Protein AF-A0A0N0JC96-F1 (afdb_monomer_lite)

Foldseek 3Di:
DDDDDDDDDDDDDDDDDDDDDDDPPPPPPPPPPPFPPDPVLLVVLVVCLLVLNQAQDDEPVLPVVCVVCLVVLLVCLVVLVLSSNSRSLSVSSYQELLSLQSSLSSNVSVVRLVSSLSSLVSSQVDPHYCDDPVDHSNSPDDPPVVSVVSNVVSVVD

Radius of gyration: 19.89 Å; chains: 1; bounding box: 38×62×50 Å

Structure (mmCIF, N/CA/C/O backbone):
data_AF-A0A0N0JC96-F1
#
_entry.id   AF-A0A0N0JC96-F1
#
loop_
_atom_site.group_PDB
_atom_site.id
_atom_site.type_symbol
_atom_site.label_atom_id
_atom_site.label_alt_id
_atom_site.label_comp_id
_atom_site.label_asym_id
_atom_site.label_entity_id
_atom_site.label_seq_id
_atom_site.pdbx_PDB_ins_code
_atom_site.Cartn_x
_atom_site.Cartn_y
_atom_site.Cartn_z
_atom_site.occupancy
_atom_site.B_iso_or_equiv
_atom_site.auth_seq_id
_atom_site.auth_comp_id
_atom_site.auth_asym_id
_atom_site.auth_atom_id
_atom_site.pdbx_PDB_model_num
ATOM 1 N N . MET A 1 1 ? -9.785 2.502 -32.475 1.00 35.16 1 MET A N 1
ATOM 2 C CA . MET A 1 1 ? -9.863 3.904 -32.938 1.00 35.16 1 MET A CA 1
ATOM 3 C C . MET A 1 1 ? -9.349 4.779 -31.812 1.00 35.16 1 MET A C 1
ATOM 5 O O . MET A 1 1 ? -9.921 4.758 -30.733 1.00 35.16 1 MET A O 1
ATOM 9 N N . SER A 1 2 ? -8.191 5.398 -32.034 1.00 38.97 2 SER A N 1
ATOM 10 C CA . SER A 1 2 ? -7.470 6.229 -31.067 1.00 38.97 2 SER A CA 1
ATOM 11 C C . SER A 1 2 ? -8.053 7.639 -31.114 1.00 38.97 2 SER A C 1
ATOM 13 O O . SER A 1 2 ? -7.993 8.267 -32.168 1.00 38.97 2 SER A O 1
ATOM 15 N N . ASN A 1 3 ? -8.642 8.118 -30.019 1.00 39.06 3 ASN A N 1
ATOM 16 C CA . ASN A 1 3 ? -9.032 9.521 -29.896 1.00 39.06 3 ASN A CA 1
ATOM 17 C C . ASN A 1 3 ? -7.966 10.237 -29.070 1.00 39.06 3 ASN A C 1
ATOM 19 O O . ASN A 1 3 ? -7.906 10.104 -27.851 1.00 39.06 3 ASN A O 1
ATOM 23 N N . GLY A 1 4 ? -7.095 10.962 -29.772 1.00 43.56 4 GLY A N 1
ATOM 24 C CA . GLY A 1 4 ? -6.143 11.883 -29.172 1.00 43.56 4 GLY A CA 1
ATOM 25 C C . GLY A 1 4 ? -6.865 13.132 -28.679 1.00 43.56 4 GLY A C 1
ATOM 26 O O . GLY A 1 4 ? -7.419 13.886 -29.476 1.00 43.56 4 GLY A O 1
ATOM 27 N N . SER A 1 5 ? -6.831 13.366 -27.371 1.00 43.84 5 SER A N 1
ATOM 28 C CA . SER A 1 5 ? -7.224 14.647 -26.789 1.00 43.84 5 SER A CA 1
ATOM 29 C C . SER A 1 5 ? -6.0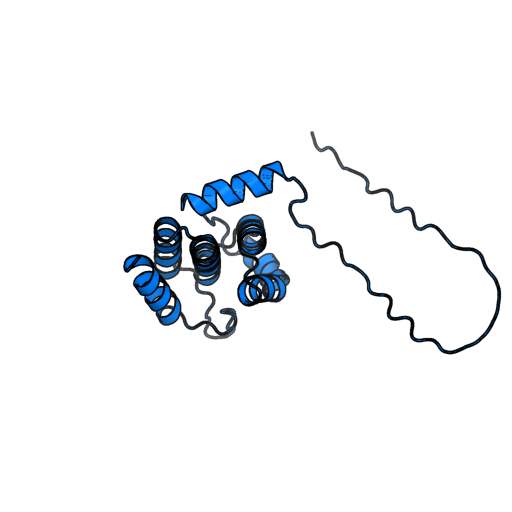33 15.601 -26.845 1.00 43.84 5 SER A C 1
ATOM 31 O O . SER A 1 5 ? -5.092 15.504 -26.061 1.00 43.84 5 SER A O 1
ATOM 33 N N . THR A 1 6 ? -6.061 16.527 -27.801 1.00 44.34 6 THR A N 1
ATOM 34 C CA . THR A 1 6 ? -5.186 17.703 -27.837 1.00 44.34 6 THR A CA 1
ATOM 35 C C . THR A 1 6 ? -5.495 18.614 -26.651 1.00 44.34 6 THR A C 1
ATOM 37 O O . THR A 1 6 ? -6.553 19.241 -26.603 1.00 44.34 6 THR A O 1
ATOM 40 N N . VAL A 1 7 ? -4.559 18.708 -25.708 1.00 44.50 7 VAL A N 1
ATOM 41 C CA . VAL A 1 7 ? -4.596 19.680 -24.610 1.00 44.50 7 VAL A CA 1
ATOM 42 C C . VAL A 1 7 ? -4.324 21.074 -25.179 1.00 44.50 7 VAL A C 1
ATOM 44 O O . VAL A 1 7 ? -3.275 21.335 -25.768 1.00 44.50 7 VAL A O 1
ATOM 47 N N . LYS A 1 8 ? -5.292 21.979 -25.024 1.00 39.34 8 LYS A N 1
ATOM 48 C CA . LYS A 1 8 ? -5.203 23.379 -25.450 1.00 39.34 8 LYS A CA 1
ATOM 49 C C . LYS A 1 8 ? -4.480 24.172 -24.354 1.00 39.34 8 LYS A C 1
ATOM 51 O O . LYS A 1 8 ? -5.084 24.533 -23.351 1.00 39.34 8 LYS A O 1
ATOM 56 N N . LEU A 1 9 ? -3.185 24.429 -24.532 1.00 40.81 9 LEU A N 1
ATOM 57 C CA . LEU A 1 9 ? -2.421 25.324 -23.656 1.00 40.81 9 LEU A CA 1
ATOM 58 C C . LEU A 1 9 ? -2.819 26.778 -23.937 1.00 40.81 9 LEU A C 1
ATOM 60 O O . LEU A 1 9 ? -2.375 27.375 -24.915 1.00 40.81 9 LEU A O 1
ATOM 64 N N . THR A 1 10 ? -3.656 27.362 -23.081 1.00 40.59 10 THR A N 1
ATOM 65 C CA . THR A 1 10 ? -3.906 28.808 -23.075 1.00 40.59 10 THR A CA 1
ATOM 66 C C . THR A 1 10 ? -3.135 29.455 -21.928 1.00 40.59 10 THR A C 1
ATOM 68 O O . THR A 1 10 ? -3.635 29.543 -20.810 1.00 40.59 10 THR A O 1
ATOM 71 N N . CYS A 1 11 ? -1.920 29.935 -22.202 1.00 41.66 11 CYS A N 1
ATOM 72 C CA . CYS A 1 11 ? -1.244 30.902 -21.336 1.00 41.66 11 CYS A CA 1
ATOM 73 C C . CYS A 1 11 ? -1.829 32.291 -21.621 1.00 41.66 11 CYS A C 1
ATOM 75 O O . CYS A 1 11 ? -1.754 32.778 -22.747 1.00 41.66 11 CYS A O 1
ATOM 77 N N . ARG A 1 12 ? -2.437 32.925 -20.616 1.00 45.31 12 ARG A N 1
ATOM 78 C CA . ARG A 1 12 ? -2.989 34.283 -20.712 1.00 45.31 12 ARG A CA 1
ATOM 79 C C . ARG A 1 12 ? -1.883 35.284 -20.333 1.00 45.31 12 ARG A C 1
ATOM 81 O O . ARG A 1 12 ? -1.484 35.282 -19.170 1.00 45.31 12 ARG A O 1
ATOM 88 N N . PRO A 1 13 ? -1.360 36.117 -21.253 1.00 41.66 13 PRO A N 1
ATOM 89 C CA . PRO A 1 13 ? -0.334 37.089 -20.904 1.00 41.66 13 PRO A CA 1
ATOM 90 C C . PRO A 1 13 ? -1.005 38.330 -20.297 1.00 41.66 13 PRO A C 1
ATOM 92 O O . PRO A 1 13 ? -1.796 39.008 -20.952 1.00 41.66 13 PRO A O 1
ATOM 95 N N . GLY A 1 14 ? -0.722 38.607 -19.024 1.00 39.19 14 GLY A N 1
ATOM 96 C CA . GLY A 1 14 ? -1.005 39.903 -18.407 1.00 39.19 14 GLY A CA 1
ATOM 97 C C . GLY A 1 14 ? -0.030 40.951 -18.945 1.00 39.19 14 GLY A C 1
ATOM 98 O O . GLY A 1 14 ? 1.165 40.686 -19.043 1.00 39.19 14 GLY A O 1
ATOM 99 N N . GLY A 1 15 ? -0.571 42.098 -19.358 1.00 38.81 15 GLY A N 1
ATOM 100 C CA . GLY A 1 15 ? 0.100 43.132 -20.143 1.00 38.81 15 GLY A CA 1
ATOM 101 C C . GLY A 1 15 ? 1.304 43.809 -19.483 1.00 38.81 15 GLY A C 1
ATOM 102 O O . GLY A 1 15 ? 1.435 43.905 -18.267 1.00 38.81 15 GLY A O 1
ATOM 103 N N . THR A 1 16 ? 2.167 44.299 -20.366 1.00 47.75 16 THR A N 1
ATOM 104 C CA . THR A 1 16 ? 3.412 45.043 -20.167 1.00 47.75 16 THR A CA 1
ATOM 105 C C . THR A 1 16 ? 3.252 46.361 -19.403 1.00 47.75 16 THR A C 1
ATOM 107 O O . THR A 1 16 ? 2.497 47.218 -19.854 1.00 47.75 16 THR A O 1
ATOM 110 N N . ALA A 1 17 ? 4.070 46.586 -18.367 1.00 41.78 17 ALA A N 1
ATOM 111 C CA . ALA A 1 17 ? 4.678 47.889 -18.062 1.00 41.78 17 ALA A CA 1
ATOM 112 C C . ALA A 1 17 ? 5.818 47.744 -17.029 1.00 41.78 17 ALA A C 1
ATOM 114 O O . ALA A 1 17 ? 5.589 47.405 -15.876 1.00 41.78 17 ALA A O 1
ATOM 115 N N . LEU A 1 18 ? 7.045 47.975 -17.507 1.00 48.66 18 LEU A N 1
ATOM 116 C CA . LEU A 1 18 ? 8.167 48.680 -16.870 1.00 48.66 18 LEU A CA 1
ATOM 117 C C . LEU A 1 18 ? 8.161 48.831 -15.325 1.00 48.66 18 LEU A C 1
ATOM 119 O O . LEU A 1 18 ? 7.366 49.601 -14.801 1.00 48.66 18 LEU A O 1
ATOM 123 N N . LEU A 1 19 ? 9.128 48.208 -14.628 1.00 39.44 19 LEU A N 1
ATOM 124 C CA . LEU A 1 19 ? 10.059 48.827 -13.654 1.00 39.44 19 LEU A CA 1
ATOM 125 C C . LEU A 1 19 ? 10.835 47.761 -12.852 1.00 39.44 19 LEU A C 1
ATOM 127 O O . LEU A 1 19 ? 10.322 46.717 -12.465 1.00 39.44 19 LEU A O 1
ATOM 131 N N . VAL A 1 20 ? 12.114 48.056 -12.639 1.00 50.91 20 VAL A N 1
ATOM 132 C CA . VAL A 1 20 ? 13.125 47.265 -11.930 1.00 50.91 20 VAL A CA 1
ATOM 133 C C . VAL A 1 20 ? 12.813 47.204 -10.432 1.00 50.91 20 VAL A C 1
ATOM 135 O O . VAL A 1 20 ? 12.820 48.247 -9.791 1.00 50.91 20 VAL A O 1
ATOM 138 N N . ALA A 1 21 ? 12.624 46.008 -9.865 1.00 41.75 21 ALA A N 1
ATOM 139 C CA . ALA A 1 21 ? 13.001 45.686 -8.483 1.00 41.75 21 ALA A CA 1
ATOM 140 C C . ALA A 1 21 ? 12.841 44.184 -8.197 1.00 41.75 21 ALA A C 1
ATOM 142 O O . ALA A 1 21 ? 11.754 43.620 -8.256 1.00 41.75 21 ALA A O 1
ATOM 143 N N . LEU A 1 22 ? 13.975 43.572 -7.874 1.00 52.12 22 LEU A N 1
ATOM 144 C CA . LEU A 1 22 ? 14.181 42.420 -7.003 1.00 52.12 22 LEU A CA 1
ATOM 145 C C . LEU A 1 22 ? 12.944 41.973 -6.183 1.00 52.12 22 LEU A C 1
ATOM 147 O O . LEU A 1 22 ? 12.726 42.421 -5.062 1.00 52.12 22 LEU A O 1
ATOM 151 N N . ALA A 1 23 ? 12.183 41.019 -6.710 1.00 47.38 23 ALA A N 1
ATOM 152 C CA . ALA A 1 23 ? 11.270 40.204 -5.923 1.00 47.38 23 ALA A CA 1
ATOM 153 C C . ALA A 1 23 ? 11.381 38.768 -6.433 1.00 47.38 23 ALA A C 1
ATOM 155 O O . ALA A 1 23 ? 10.935 38.447 -7.534 1.00 47.38 23 ALA A O 1
ATOM 156 N N . LEU A 1 24 ? 12.020 37.910 -5.634 1.00 52.28 24 LEU A N 1
ATOM 157 C CA . LEU A 1 24 ? 11.926 36.458 -5.744 1.00 52.28 24 LEU A CA 1
ATOM 158 C C . LEU A 1 24 ? 10.458 36.064 -5.533 1.00 52.28 24 LEU A C 1
ATOM 160 O O . LEU A 1 24 ? 10.046 35.688 -4.438 1.00 52.28 24 LEU A O 1
ATOM 164 N N . ALA A 1 25 ? 9.648 36.195 -6.580 1.00 50.09 25 ALA A N 1
ATOM 165 C CA . ALA A 1 25 ? 8.336 35.590 -6.628 1.00 50.09 25 ALA A CA 1
ATOM 166 C C . ALA A 1 25 ? 8.562 34.082 -6.750 1.00 50.09 25 ALA A C 1
ATOM 168 O O . ALA A 1 25 ? 8.922 33.571 -7.810 1.00 50.09 25 ALA A O 1
ATOM 169 N N . LEU A 1 26 ? 8.404 33.388 -5.624 1.00 51.97 26 LEU A N 1
ATOM 170 C CA . LEU A 1 26 ? 8.203 31.949 -5.553 1.00 51.97 26 LEU A CA 1
ATOM 171 C C . LEU A 1 26 ? 6.999 31.607 -6.437 1.00 51.97 26 LEU A C 1
ATOM 173 O O . LEU A 1 26 ? 5.856 31.596 -5.985 1.00 51.97 26 LEU A O 1
ATOM 177 N N . GLY A 1 27 ? 7.257 31.364 -7.720 1.00 52.03 27 GLY A N 1
ATOM 178 C CA . GLY A 1 27 ? 6.323 30.700 -8.607 1.00 52.03 27 GLY A CA 1
ATOM 179 C C . GLY A 1 27 ? 6.155 29.282 -8.093 1.00 52.03 27 GLY A C 1
ATOM 180 O O . GLY A 1 27 ? 6.912 28.388 -8.463 1.00 52.03 27 GLY A O 1
ATOM 181 N N . ALA A 1 28 ? 5.199 29.091 -7.188 1.00 51.25 28 ALA A N 1
ATOM 182 C CA . ALA A 1 28 ? 4.681 27.783 -6.852 1.00 51.25 28 ALA A CA 1
ATOM 183 C C . ALA A 1 28 ? 4.057 27.220 -8.132 1.00 51.25 28 ALA A C 1
ATOM 185 O O . ALA A 1 28 ? 2.891 27.463 -8.434 1.00 51.25 28 ALA A O 1
ATOM 186 N N . CYS A 1 29 ? 4.852 26.500 -8.923 1.00 48.12 29 CYS A N 1
ATOM 187 C CA . CYS A 1 29 ? 4.311 25.600 -9.921 1.00 48.12 29 CYS A CA 1
ATOM 188 C C . CYS A 1 29 ? 3.519 24.547 -9.146 1.00 48.12 29 CYS A C 1
ATOM 190 O O . CYS A 1 29 ? 4.088 23.573 -8.650 1.00 48.12 29 CYS A O 1
ATOM 192 N N . ALA A 1 30 ? 2.211 24.759 -9.006 1.00 51.78 30 ALA A N 1
ATOM 193 C CA . ALA A 1 30 ? 1.288 23.688 -8.696 1.00 51.78 30 ALA A CA 1
ATOM 194 C C . ALA A 1 30 ? 1.355 22.727 -9.887 1.00 51.78 30 ALA A C 1
ATOM 196 O O . ALA A 1 30 ? 0.685 22.901 -10.896 1.00 51.78 30 ALA A O 1
ATOM 197 N N . THR A 1 31 ? 2.276 21.766 -9.819 1.00 54.06 31 THR A N 1
ATOM 198 C CA . THR A 1 31 ? 2.201 20.576 -10.658 1.00 54.06 31 THR A CA 1
ATOM 199 C C . THR A 1 31 ? 0.920 19.878 -10.241 1.00 54.06 31 THR A C 1
ATOM 201 O O . THR A 1 31 ? 0.876 19.265 -9.172 1.00 54.06 31 THR A O 1
ATOM 204 N N . GLU A 1 32 ? -0.125 20.022 -11.052 1.00 48.62 32 GLU A N 1
ATOM 205 C CA . GLU A 1 32 ? -1.273 19.126 -11.018 1.00 48.62 32 GLU A CA 1
ATOM 206 C C . GLU A 1 32 ? -0.709 17.720 -11.229 1.00 48.62 32 GLU A C 1
ATOM 208 O O . GLU A 1 32 ? -0.191 17.372 -12.294 1.00 48.62 32 GLU A O 1
ATOM 213 N N . ARG A 1 33 ? -0.654 16.941 -10.145 1.00 51.78 33 ARG A N 1
ATOM 214 C CA . ARG A 1 33 ? -0.298 15.531 -10.240 1.00 51.78 33 ARG A CA 1
ATOM 215 C C . ARG A 1 33 ? -1.459 14.848 -10.934 1.00 51.78 33 ARG A C 1
ATOM 217 O O . ARG A 1 33 ? -2.588 15.000 -10.489 1.00 51.78 33 ARG A O 1
ATOM 224 N N . ALA A 1 34 ? -1.154 14.083 -11.976 1.00 47.19 34 ALA A N 1
ATOM 225 C CA . ALA A 1 34 ? -2.093 13.178 -12.619 1.00 47.19 34 ALA A CA 1
ATOM 226 C C . ALA A 1 34 ? -2.515 12.077 -11.629 1.00 47.19 34 ALA A C 1
ATOM 228 O O . ALA A 1 34 ? -1.958 10.979 -11.627 1.00 47.19 34 ALA A O 1
ATOM 229 N N . GLY A 1 35 ? -3.452 12.407 -10.743 1.00 55.78 35 GLY A N 1
ATOM 230 C CA . GLY A 1 35 ? -4.352 11.438 -10.145 1.00 55.78 35 GLY A CA 1
ATOM 231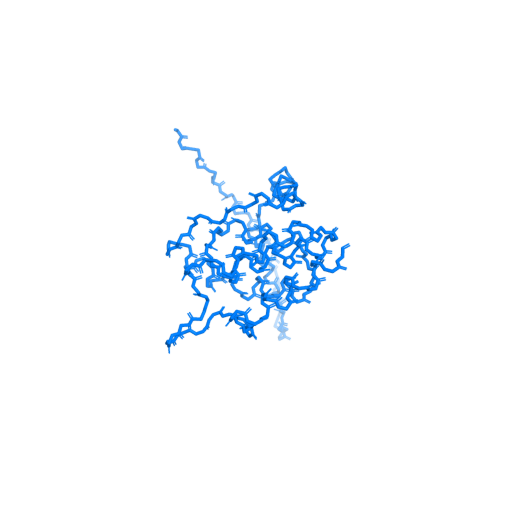 C C . GLY A 1 35 ? -5.413 11.046 -11.171 1.00 55.78 35 GLY A C 1
ATOM 232 O O . GLY A 1 35 ? -5.556 11.671 -12.222 1.00 55.78 35 GLY A O 1
ATOM 233 N N . THR A 1 36 ? -6.152 9.980 -10.893 1.00 59.41 36 THR A N 1
ATOM 234 C CA . THR A 1 36 ? -7.362 9.672 -11.653 1.00 59.41 36 THR A CA 1
ATOM 235 C C . THR A 1 36 ? -8.407 10.713 -11.249 1.00 59.41 36 THR A C 1
ATOM 237 O O . THR A 1 36 ? -9.052 10.557 -10.217 1.00 59.41 36 THR A O 1
ATOM 240 N N . ASP A 1 37 ? -8.544 11.812 -11.992 1.00 66.81 37 ASP A N 1
ATOM 241 C CA . ASP A 1 37 ? -9.526 12.865 -11.664 1.00 66.81 37 ASP A CA 1
ATOM 242 C C . ASP A 1 37 ? -10.980 12.397 -11.855 1.00 66.81 37 ASP A C 1
ATOM 244 O O . ASP A 1 37 ? -11.912 13.132 -11.536 1.00 66.81 37 ASP A O 1
ATOM 248 N N . ASP A 1 38 ? -11.182 11.174 -12.362 1.00 81.00 38 ASP A N 1
ATOM 249 C CA . ASP A 1 38 ? -12.487 10.532 -12.459 1.00 81.00 38 ASP A CA 1
ATOM 250 C C . ASP A 1 38 ? -12.976 10.075 -11.067 1.00 81.00 38 ASP A C 1
ATOM 252 O O . ASP A 1 38 ? -12.430 9.124 -10.487 1.00 81.00 38 ASP A O 1
ATOM 256 N N . PRO A 1 39 ? -14.040 10.695 -10.521 1.00 82.56 39 PRO A N 1
ATOM 257 C CA . PRO A 1 39 ? -14.587 10.321 -9.220 1.00 82.56 39 PRO A CA 1
ATOM 258 C C . PRO A 1 39 ? -15.134 8.887 -9.181 1.00 82.56 39 PRO A C 1
ATOM 260 O O . PRO A 1 39 ? -15.179 8.274 -8.112 1.00 82.56 39 PRO A O 1
ATOM 263 N N . ILE A 1 40 ? -15.559 8.339 -10.325 1.00 83.62 40 ILE A N 1
ATOM 264 C CA . ILE A 1 40 ? -16.105 6.981 -10.413 1.00 83.62 40 ILE A CA 1
ATOM 265 C C . ILE A 1 40 ? -14.996 5.951 -10.206 1.00 83.62 40 ILE A C 1
ATOM 267 O O . ILE A 1 40 ? -15.174 5.013 -9.425 1.00 83.62 40 ILE A O 1
ATOM 271 N N . GLU A 1 41 ? -13.843 6.147 -10.846 1.00 88.44 41 GLU A N 1
ATOM 272 C CA . GLU A 1 41 ? -12.684 5.261 -10.707 1.00 88.44 41 GLU A CA 1
ATOM 273 C C . GLU A 1 41 ? -12.171 5.253 -9.262 1.00 88.44 41 GLU A C 1
ATOM 275 O O . GLU A 1 41 ? -12.004 4.188 -8.661 1.00 88.44 41 GLU A O 1
ATOM 280 N N . GLN A 1 42 ? -12.022 6.431 -8.648 1.00 88.81 42 GLN A N 1
ATOM 281 C CA . GLN A 1 42 ? -11.595 6.537 -7.251 1.00 88.81 42 GLN A CA 1
ATOM 282 C C . GLN A 1 42 ? -12.560 5.826 -6.291 1.00 88.81 42 GLN A C 1
ATOM 284 O O . GLN A 1 42 ? -12.128 5.120 -5.370 1.00 88.81 42 GLN A O 1
ATOM 289 N N . HIS A 1 43 ? -13.871 5.980 -6.508 1.00 91.06 43 HIS A N 1
ATOM 290 C CA . HIS A 1 43 ? -14.884 5.314 -5.695 1.00 91.06 43 HIS A CA 1
ATOM 291 C C . HIS A 1 43 ? -14.808 3.788 -5.842 1.00 91.06 43 HIS A C 1
ATOM 293 O O . HIS A 1 43 ? -14.881 3.068 -4.845 1.00 91.06 43 HIS A O 1
ATOM 299 N N . GLN A 1 44 ? -14.618 3.282 -7.063 1.00 94.75 44 GLN A N 1
ATOM 300 C CA . GLN A 1 44 ? -14.455 1.850 -7.319 1.00 94.75 44 GLN A CA 1
ATOM 301 C C . GLN A 1 44 ? -13.196 1.293 -6.651 1.00 94.75 44 GLN A C 1
ATOM 303 O O . GLN A 1 44 ? -13.290 0.302 -5.930 1.00 94.75 44 GLN A O 1
ATOM 308 N N . ILE A 1 45 ? -12.045 1.954 -6.802 1.00 95.56 45 ILE A N 1
ATOM 309 C CA . ILE A 1 45 ? -10.796 1.544 -6.142 1.00 95.56 45 ILE A CA 1
ATOM 310 C C . ILE A 1 45 ? -10.986 1.483 -4.626 1.00 95.56 45 ILE A C 1
ATOM 312 O O . ILE A 1 45 ? -10.593 0.510 -3.983 1.00 95.56 45 ILE A O 1
ATOM 316 N N . THR A 1 46 ? -11.629 2.497 -4.052 1.00 94.44 46 THR A N 1
ATOM 317 C CA . THR A 1 46 ? -11.873 2.561 -2.608 1.00 94.44 46 THR A CA 1
ATOM 318 C C . THR A 1 46 ? -12.827 1.457 -2.143 1.00 94.44 46 THR A C 1
ATOM 320 O O . THR A 1 46 ? -12.605 0.848 -1.097 1.00 94.44 46 THR A O 1
ATOM 323 N N . ALA A 1 47 ? -13.865 1.146 -2.923 1.00 96.81 47 ALA A N 1
ATOM 324 C CA . ALA A 1 47 ? -14.759 0.031 -2.631 1.00 96.81 47 ALA A CA 1
ATOM 325 C C . ALA A 1 47 ? -14.019 -1.317 -2.690 1.00 96.81 47 ALA A C 1
ATOM 327 O O . ALA A 1 47 ? -14.187 -2.156 -1.806 1.00 96.81 47 ALA A O 1
ATOM 328 N N . GLU A 1 48 ? -13.166 -1.537 -3.689 1.00 98.00 48 GLU A N 1
ATOM 329 C CA . GLU A 1 48 ? -12.358 -2.756 -3.804 1.00 98.00 48 GLU A CA 1
ATOM 330 C C . GLU A 1 48 ? -11.299 -2.867 -2.694 1.00 98.00 48 GLU A C 1
ATOM 332 O O . GLU A 1 48 ? -11.044 -3.970 -2.194 1.00 98.00 48 GLU A O 1
ATOM 337 N N . LEU A 1 49 ? -10.722 -1.741 -2.256 1.00 98.25 49 LEU A N 1
ATOM 338 C CA . LEU A 1 49 ? -9.834 -1.667 -1.093 1.00 98.25 49 LEU A CA 1
ATOM 339 C C . LEU A 1 49 ? -10.562 -2.112 0.175 1.00 98.25 49 LEU A C 1
ATOM 341 O O . LEU A 1 49 ? -10.076 -2.998 0.876 1.00 98.25 49 LEU A O 1
ATOM 345 N N . ASP A 1 50 ? -11.733 -1.530 0.446 1.00 97.88 50 ASP A N 1
ATOM 346 C CA . ASP A 1 50 ? -12.521 -1.808 1.650 1.00 97.88 50 ASP A CA 1
ATOM 347 C C . ASP A 1 50 ? -12.927 -3.290 1.748 1.00 97.88 50 ASP A C 1
ATOM 349 O O . ASP A 1 50 ? -13.146 -3.804 2.846 1.00 97.88 50 ASP A O 1
ATOM 353 N N . ASN A 1 51 ? -12.976 -3.985 0.609 1.00 97.94 51 ASN A N 1
ATOM 354 C CA . ASN A 1 51 ? -13.282 -5.406 0.505 1.00 97.94 51 ASN A CA 1
ATOM 355 C C . ASN A 1 51 ? -12.047 -6.323 0.379 1.00 97.94 51 ASN A C 1
ATOM 357 O O . ASN A 1 51 ? -12.201 -7.539 0.266 1.00 97.94 51 ASN A O 1
ATOM 361 N N . GLY A 1 52 ? -10.823 -5.785 0.361 1.00 97.88 52 GLY A N 1
ATOM 362 C CA . GLY A 1 52 ? -9.599 -6.590 0.253 1.00 97.88 52 GLY A CA 1
ATOM 363 C C . GLY A 1 52 ? -9.378 -7.236 -1.124 1.00 97.88 52 GLY A C 1
ATOM 364 O O . GLY A 1 52 ? -8.685 -8.255 -1.238 1.00 97.88 52 GLY A O 1
ATOM 365 N N . ARG A 1 53 ? -9.986 -6.694 -2.186 1.00 98.25 53 ARG A N 1
ATOM 366 C CA . ARG A 1 53 ? -10.031 -7.324 -3.519 1.00 98.25 53 ARG A CA 1
ATOM 367 C C . ARG A 1 53 ? -9.019 -6.782 -4.527 1.00 98.25 53 ARG A C 1
ATOM 369 O O . ARG A 1 53 ? -8.762 -7.451 -5.522 1.00 98.25 53 ARG A O 1
ATOM 376 N N . LEU A 1 54 ? -8.377 -5.650 -4.246 1.00 97.94 54 LEU A N 1
ATOM 377 C CA . LEU A 1 54 ? -7.341 -5.082 -5.118 1.00 97.94 54 LEU A CA 1
ATOM 378 C C . LEU A 1 54 ? -6.168 -6.050 -5.331 1.00 97.94 54 LEU A C 1
ATOM 380 O O . LEU A 1 54 ? -5.686 -6.679 -4.388 1.00 97.94 54 LEU A O 1
ATOM 384 N N . ARG A 1 55 ? -5.683 -6.171 -6.566 1.00 97.00 55 ARG A N 1
ATOM 385 C CA . ARG A 1 55 ? -4.506 -6.980 -6.908 1.00 97.00 55 ARG A CA 1
ATOM 386 C C . ARG A 1 55 ? -3.556 -6.138 -7.744 1.00 97.00 55 ARG A C 1
ATOM 388 O O . ARG A 1 55 ? -3.969 -5.539 -8.731 1.00 97.00 55 ARG A O 1
ATOM 395 N N . LEU A 1 56 ? -2.298 -6.096 -7.327 1.00 96.50 56 LEU A N 1
ATOM 396 C CA . LEU A 1 56 ? -1.219 -5.448 -8.059 1.00 96.50 56 LEU A CA 1
ATOM 397 C C . LEU A 1 56 ? -0.623 -6.501 -8.990 1.00 96.50 56 LEU A C 1
ATOM 399 O O . LEU A 1 56 ? -0.207 -7.562 -8.527 1.00 96.50 56 LEU A O 1
ATOM 403 N N . THR A 1 57 ? -0.649 -6.247 -10.295 1.00 92.56 57 THR A N 1
ATOM 404 C CA . THR A 1 57 ? -0.263 -7.234 -11.321 1.00 92.56 57 THR A CA 1
ATOM 405 C C . THR A 1 57 ? 0.939 -6.797 -12.148 1.00 92.56 57 THR A C 1
ATOM 407 O O . THR A 1 57 ? 1.406 -7.555 -12.995 1.00 92.56 57 THR A O 1
ATOM 410 N N . CYS A 1 58 ? 1.429 -5.572 -11.957 1.00 91.00 58 CYS A N 1
ATOM 411 C CA . CYS A 1 58 ? 2.536 -5.057 -12.737 1.00 91.00 58 CYS A CA 1
ATOM 412 C C . CYS A 1 58 ? 3.872 -5.342 -12.052 1.00 91.00 58 CYS A C 1
ATOM 414 O O . CYS A 1 58 ? 4.161 -4.847 -10.965 1.00 91.00 58 CYS A O 1
ATOM 416 N N . GLU A 1 59 ? 4.721 -6.104 -12.725 1.00 86.38 59 GLU A N 1
ATOM 417 C CA . GLU A 1 59 ? 6.061 -6.432 -12.247 1.00 86.38 59 GLU A CA 1
ATOM 418 C C . GLU A 1 59 ? 7.062 -5.333 -12.662 1.00 86.38 59 GLU A C 1
ATOM 420 O O . GLU A 1 59 ? 6.850 -4.140 -12.429 1.00 86.38 59 GLU A O 1
ATOM 425 N N . LEU A 1 60 ? 8.156 -5.714 -13.325 1.00 85.12 60 LEU A N 1
ATOM 426 C CA . LEU A 1 60 ? 9.286 -4.844 -13.659 1.00 85.12 60 LEU A CA 1
ATOM 427 C C . LEU A 1 60 ? 8.911 -3.593 -14.466 1.00 85.12 60 LEU A C 1
ATOM 429 O O . LEU A 1 60 ? 9.553 -2.555 -14.297 1.00 85.12 60 LEU A O 1
ATOM 433 N N . VAL A 1 61 ? 7.875 -3.662 -15.307 1.00 89.56 61 VAL A N 1
ATOM 434 C CA . VAL A 1 61 ? 7.455 -2.543 -16.171 1.00 89.56 61 VAL A CA 1
ATOM 435 C C . VAL A 1 61 ? 7.044 -1.317 -15.348 1.00 89.56 61 VAL A C 1
ATOM 437 O O . VAL A 1 61 ? 7.308 -0.189 -15.757 1.00 89.56 61 VAL A O 1
ATOM 440 N N . CYS A 1 62 ? 6.481 -1.513 -14.152 1.00 91.62 62 CYS A N 1
ATOM 441 C CA . CYS A 1 62 ? 6.027 -0.409 -13.305 1.00 91.62 62 CYS A CA 1
ATOM 442 C C . CYS A 1 62 ? 7.083 0.090 -12.313 1.00 91.62 62 CYS A C 1
ATOM 444 O O . CYS A 1 62 ? 6.846 1.083 -11.625 1.00 91.62 62 CYS A O 1
ATOM 446 N N . SER A 1 63 ? 8.273 -0.522 -12.279 1.00 89.81 63 SER A N 1
ATOM 447 C CA . SER A 1 63 ? 9.354 -0.132 -11.361 1.00 89.81 63 SER A CA 1
ATOM 448 C C . SER A 1 63 ? 9.807 1.325 -11.550 1.00 89.81 63 SER A C 1
ATOM 450 O O . SER A 1 63 ? 10.103 2.020 -10.576 1.00 89.81 63 SER A O 1
ATOM 452 N N . GLY A 1 64 ? 9.812 1.823 -12.793 1.00 91.25 64 GLY A N 1
ATOM 453 C CA . GLY A 1 64 ? 10.139 3.216 -13.112 1.00 91.25 64 GLY A CA 1
ATOM 454 C C . GLY A 1 64 ? 9.106 4.202 -12.562 1.00 91.25 64 GLY A C 1
ATOM 455 O O . GLY A 1 64 ? 9.466 5.139 -11.848 1.00 91.25 64 GLY A O 1
ATOM 456 N N . SER A 1 65 ? 7.822 3.952 -12.831 1.00 92.94 65 SER A N 1
ATOM 457 C CA . SER A 1 65 ? 6.713 4.766 -12.316 1.00 92.94 65 SER A CA 1
ATOM 458 C C . SER A 1 65 ? 6.648 4.736 -10.791 1.00 92.94 65 SER A C 1
ATOM 460 O O . SER A 1 65 ? 6.506 5.782 -10.162 1.00 92.94 65 SER A O 1
ATOM 462 N N . TRP A 1 66 ? 6.850 3.563 -10.184 1.00 93.88 66 TRP A N 1
ATOM 463 C CA . TRP A 1 66 ? 6.937 3.412 -8.732 1.00 93.88 66 TRP A CA 1
ATOM 464 C C . TRP A 1 66 ? 8.066 4.256 -8.142 1.00 93.88 66 TRP A C 1
ATOM 466 O O . TRP A 1 66 ? 7.862 5.024 -7.202 1.00 93.88 66 TRP A O 1
ATOM 476 N N . ARG A 1 67 ? 9.266 4.178 -8.729 1.00 91.44 67 ARG A N 1
ATOM 477 C CA . ARG A 1 67 ? 10.419 4.965 -8.280 1.00 91.44 67 ARG A CA 1
ATOM 478 C C . ARG A 1 67 ? 10.165 6.468 -8.381 1.00 91.44 67 ARG A C 1
ATOM 480 O O . ARG A 1 67 ? 10.555 7.193 -7.469 1.00 91.44 67 ARG A O 1
ATOM 487 N N . ALA A 1 68 ? 9.512 6.926 -9.447 1.00 92.44 68 ALA A N 1
ATOM 488 C CA . ALA A 1 68 ? 9.144 8.330 -9.611 1.00 92.44 68 ALA A CA 1
ATOM 489 C C . ALA A 1 68 ? 8.105 8.786 -8.567 1.00 92.44 68 ALA A C 1
ATOM 491 O O . ALA A 1 68 ? 8.204 9.895 -8.040 1.00 92.44 68 ALA A O 1
ATOM 492 N N . ALA A 1 69 ? 7.149 7.919 -8.225 1.00 94.19 69 ALA A N 1
ATOM 493 C CA . ALA A 1 69 ? 6.074 8.217 -7.282 1.00 94.19 69 ALA A CA 1
ATOM 494 C C . ALA A 1 69 ? 6.440 7.992 -5.804 1.00 94.19 69 ALA A C 1
ATOM 496 O O . ALA A 1 69 ? 5.727 8.481 -4.933 1.00 94.19 69 ALA A O 1
ATOM 497 N N . ARG A 1 70 ? 7.552 7.312 -5.483 1.00 92.81 70 ARG A N 1
ATOM 498 C CA . ARG A 1 70 ? 7.910 6.910 -4.103 1.00 92.81 70 ARG A CA 1
ATOM 499 C C . ARG A 1 70 ? 7.767 8.009 -3.055 1.00 92.81 70 ARG A C 1
ATOM 501 O O . ARG A 1 70 ? 7.139 7.806 -2.025 1.00 92.81 70 ARG A O 1
ATOM 508 N N . LYS A 1 71 ? 8.314 9.200 -3.320 1.00 93.69 71 LYS A N 1
ATOM 509 C CA . LYS A 1 71 ? 8.227 10.323 -2.366 1.00 93.69 71 LYS A CA 1
ATOM 510 C C . LYS A 1 71 ? 6.780 10.747 -2.101 1.00 93.69 71 LYS A C 1
ATOM 512 O O . LYS A 1 71 ? 6.465 11.159 -0.992 1.00 93.69 71 LYS A O 1
ATOM 517 N N . VAL A 1 72 ? 5.924 10.656 -3.118 1.00 95.50 72 VAL A N 1
ATOM 518 C CA . VAL A 1 72 ? 4.494 10.963 -3.016 1.00 95.50 72 VAL A CA 1
ATOM 519 C C . VAL A 1 72 ? 3.800 9.894 -2.190 1.00 95.50 72 VAL A C 1
ATOM 521 O O . VAL A 1 72 ? 3.157 10.232 -1.206 1.00 95.50 72 VAL A O 1
ATOM 524 N N . LEU A 1 73 ? 3.995 8.620 -2.535 1.00 96.69 73 LEU A N 1
ATOM 525 C CA . LEU A 1 73 ? 3.411 7.485 -1.818 1.00 96.69 73 LEU A CA 1
ATOM 526 C C . LEU A 1 73 ? 3.779 7.502 -0.331 1.00 96.69 73 LEU A C 1
ATOM 528 O O . LEU A 1 73 ? 2.898 7.422 0.523 1.00 96.69 73 LEU A O 1
ATOM 532 N N . ARG A 1 74 ? 5.062 7.706 -0.015 1.00 96.50 74 ARG A N 1
ATOM 533 C CA . ARG A 1 74 ? 5.519 7.852 1.368 1.00 96.50 74 ARG A CA 1
ATOM 534 C C . ARG A 1 74 ? 4.845 9.030 2.066 1.00 96.50 74 ARG A C 1
ATOM 536 O O . ARG A 1 74 ? 4.354 8.868 3.176 1.00 96.50 74 ARG A O 1
ATOM 543 N N . GLY A 1 75 ? 4.766 10.185 1.406 1.00 97.06 75 GLY A N 1
ATOM 544 C CA . GLY A 1 75 ? 4.092 11.360 1.955 1.00 97.06 75 GLY A CA 1
ATOM 545 C C . GLY A 1 75 ? 2.606 11.116 2.238 1.00 97.06 75 GLY A C 1
ATOM 546 O O . GLY A 1 75 ? 2.124 11.531 3.288 1.00 97.06 75 GLY A O 1
ATOM 547 N N . LEU A 1 76 ? 1.887 10.429 1.345 1.00 97.88 76 LEU A N 1
ATOM 548 C CA . LEU A 1 76 ? 0.480 10.059 1.550 1.00 97.88 76 LEU A CA 1
ATOM 549 C C . LEU A 1 76 ? 0.328 9.105 2.743 1.00 97.88 76 LEU A C 1
ATOM 551 O O . LEU A 1 76 ? -0.565 9.284 3.569 1.00 97.88 76 LEU A O 1
ATOM 555 N N . HIS A 1 77 ? 1.232 8.130 2.867 1.00 98.00 77 HIS A N 1
ATOM 556 C CA . HIS A 1 77 ? 1.265 7.194 3.988 1.00 98.00 77 HIS A CA 1
ATOM 557 C C . HIS A 1 77 ? 1.545 7.886 5.331 1.00 98.00 77 HIS A C 1
ATOM 559 O O . HIS A 1 77 ? 0.832 7.640 6.302 1.00 98.00 77 HIS A O 1
ATOM 565 N N . GLU A 1 78 ? 2.543 8.768 5.392 1.00 97.06 78 GLU A N 1
ATOM 566 C CA . GLU A 1 78 ? 2.913 9.508 6.607 1.00 97.06 78 GLU A CA 1
ATOM 567 C C . GLU A 1 78 ? 1.806 10.472 7.064 1.00 97.06 78 GLU A C 1
ATOM 569 O O . GLU A 1 78 ? 1.589 10.634 8.263 1.00 97.06 78 GLU A O 1
ATOM 574 N N . GLN A 1 79 ? 1.077 11.078 6.122 1.00 97.88 79 GLN A N 1
ATOM 575 C CA . GLN A 1 79 ? -0.023 12.010 6.405 1.00 97.88 79 GLN A CA 1
ATOM 576 C C . GLN A 1 79 ? -1.365 11.322 6.680 1.00 97.88 79 GLN A C 1
ATOM 578 O O . GLN A 1 79 ? -2.326 11.979 7.073 1.00 97.88 79 GLN A O 1
ATOM 583 N N . GLY A 1 80 ? -1.460 10.012 6.463 1.00 97.50 80 GLY A N 1
ATOM 584 C CA . GLY A 1 80 ? -2.705 9.275 6.635 1.00 97.50 80 GLY A CA 1
ATOM 585 C C . GLY A 1 80 ? -3.773 9.537 5.578 1.00 97.50 80 GLY A C 1
ATOM 586 O O . GLY A 1 80 ? -4.962 9.358 5.838 1.00 97.50 80 GLY A O 1
ATOM 587 N N . LEU A 1 81 ? -3.359 9.931 4.374 1.00 97.75 81 LEU A N 1
ATOM 588 C CA . LEU A 1 81 ? -4.236 10.144 3.223 1.00 97.75 81 LEU A CA 1
ATOM 589 C C . LEU A 1 81 ? -4.530 8.800 2.547 1.00 97.75 81 LEU A C 1
ATOM 591 O O . LEU A 1 81 ? -3.964 8.447 1.514 1.00 97.75 81 LEU A O 1
ATOM 595 N N . TRP A 1 82 ? -5.342 7.983 3.221 1.00 97.62 82 TRP A N 1
ATOM 596 C CA . TRP A 1 82 ? -5.501 6.560 2.913 1.00 97.62 82 TRP A CA 1
ATOM 597 C C . TRP A 1 82 ? -6.158 6.281 1.562 1.00 97.62 82 TRP A C 1
ATOM 599 O O . TRP A 1 82 ? -5.770 5.328 0.887 1.00 97.62 82 TRP A O 1
ATOM 609 N N . SER A 1 83 ? -7.143 7.085 1.164 1.00 95.75 83 SER A N 1
ATOM 610 C CA . SER A 1 83 ? -7.849 6.891 -0.108 1.00 95.75 83 SER A CA 1
ATOM 611 C C . SER A 1 83 ? -6.930 7.237 -1.279 1.00 95.75 83 SER A C 1
ATOM 613 O O . SER A 1 83 ? -6.776 6.452 -2.209 1.00 95.75 83 SER A O 1
ATOM 615 N N . GLU A 1 84 ? -6.247 8.373 -1.183 1.00 95.88 84 GLU A N 1
ATOM 616 C CA . GLU A 1 84 ? -5.285 8.873 -2.158 1.00 95.88 84 GLU A CA 1
ATOM 617 C C . GLU A 1 84 ? -4.085 7.930 -2.278 1.00 95.88 84 GLU A C 1
ATOM 619 O O . GLU A 1 84 ? -3.638 7.633 -3.386 1.00 95.88 84 GLU A O 1
ATOM 624 N N . LEU A 1 85 ? -3.598 7.404 -1.146 1.00 97.88 85 LEU A N 1
ATOM 625 C CA . LEU A 1 85 ? -2.547 6.390 -1.127 1.00 97.88 85 LEU A CA 1
ATOM 626 C C . LEU A 1 85 ? -2.970 5.152 -1.919 1.00 97.88 85 LEU A C 1
ATOM 628 O O . LEU A 1 85 ? -2.213 4.681 -2.764 1.00 97.88 85 LEU A O 1
ATOM 632 N N . ALA A 1 86 ? -4.169 4.626 -1.665 1.00 97.81 86 ALA A N 1
ATOM 633 C CA . ALA A 1 86 ? -4.649 3.432 -2.349 1.00 97.81 86 ALA A CA 1
ATOM 634 C C . ALA A 1 86 ? -4.832 3.661 -3.853 1.00 97.81 86 ALA A C 1
ATOM 636 O O . ALA A 1 86 ? -4.398 2.825 -4.645 1.00 97.81 86 ALA A O 1
ATOM 637 N N . VAL A 1 87 ? -5.414 4.799 -4.245 1.00 96.25 87 VAL A N 1
ATOM 638 C CA . VAL A 1 87 ? -5.581 5.177 -5.656 1.00 96.25 87 VAL A CA 1
ATOM 639 C C . VAL A 1 87 ? -4.231 5.220 -6.362 1.00 96.25 87 VAL A C 1
ATOM 641 O O . VAL A 1 87 ? -4.066 4.578 -7.396 1.00 96.25 87 VAL A O 1
ATOM 644 N N . GLU A 1 88 ? -3.236 5.895 -5.785 1.00 96.19 88 GLU A N 1
ATOM 645 C CA . G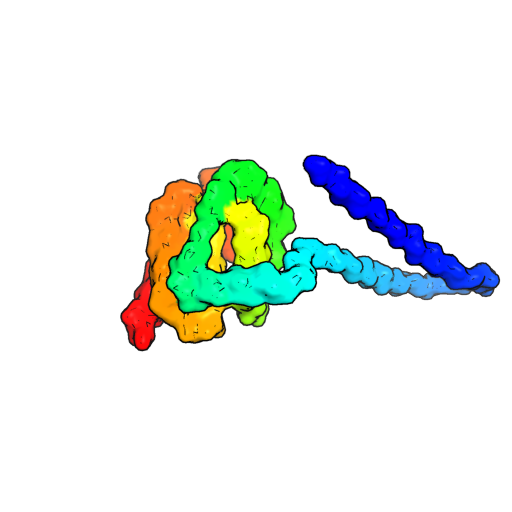LU A 1 88 ? -1.928 6.027 -6.428 1.00 96.19 88 GLU A CA 1
ATOM 646 C C . GLU A 1 88 ? -1.176 4.687 -6.508 1.00 96.19 88 GLU A C 1
ATOM 648 O O . GLU A 1 88 ? -0.573 4.374 -7.538 1.00 96.19 88 GLU A O 1
ATOM 653 N N . VAL A 1 89 ? -1.256 3.847 -5.469 1.00 97.19 89 VAL A N 1
ATOM 654 C CA . VAL A 1 89 ? -0.668 2.496 -5.489 1.00 97.19 89 VAL A CA 1
ATOM 655 C C . VAL A 1 89 ? -1.306 1.629 -6.575 1.00 97.19 89 VAL A C 1
ATOM 657 O O . VAL A 1 89 ? -0.585 0.969 -7.324 1.00 97.19 89 VAL A O 1
ATOM 660 N N . VAL A 1 90 ? -2.637 1.638 -6.692 1.00 96.94 90 VAL A N 1
ATOM 661 C CA . VAL A 1 90 ? -3.369 0.841 -7.691 1.00 96.94 90 VAL A CA 1
ATOM 662 C C . VAL A 1 90 ? -3.103 1.338 -9.105 1.00 96.94 90 VAL A C 1
ATOM 664 O O . VAL A 1 90 ? -2.854 0.521 -9.988 1.00 96.94 90 VAL A O 1
ATOM 667 N N . ARG A 1 91 ? -3.082 2.659 -9.312 1.00 93.88 91 ARG A N 1
ATOM 668 C CA . ARG A 1 91 ? -2.795 3.279 -10.611 1.00 93.88 91 ARG A CA 1
ATOM 669 C C . ARG A 1 91 ? -1.425 2.867 -11.148 1.00 93.88 91 ARG A C 1
ATOM 671 O O . ARG A 1 91 ? -1.269 2.642 -12.345 1.00 93.88 91 ARG A O 1
ATOM 678 N N . ILE A 1 92 ? -0.424 2.775 -10.270 1.00 95.69 92 ILE A N 1
ATOM 679 C CA . ILE A 1 92 ? 0.907 2.283 -10.645 1.00 95.69 92 ILE A CA 1
ATOM 680 C C . ILE A 1 92 ? 0.892 0.757 -10.785 1.00 95.69 92 ILE A C 1
ATOM 682 O O . ILE A 1 92 ? 1.561 0.216 -11.659 1.00 95.69 92 ILE A O 1
ATOM 686 N N . GLY A 1 93 ? 0.159 0.057 -9.918 1.00 96.00 93 GLY A N 1
ATOM 687 C CA . GLY A 1 93 ? -0.054 -1.385 -10.010 1.00 96.00 93 GLY A CA 1
ATOM 688 C C . GLY A 1 93 ? 1.183 -2.232 -9.703 1.00 96.00 93 GLY A C 1
ATOM 689 O O . GLY A 1 93 ? 1.177 -3.422 -10.019 1.00 96.00 93 GLY A O 1
ATOM 690 N N . HIS A 1 94 ? 2.247 -1.645 -9.136 1.00 95.88 94 HIS A N 1
ATOM 691 C CA . HIS A 1 94 ? 3.519 -2.340 -8.944 1.00 95.88 94 HIS A CA 1
ATOM 692 C C . HIS A 1 94 ? 3.418 -3.393 -7.835 1.00 95.88 94 HIS A C 1
ATOM 694 O O . HIS A 1 94 ? 3.228 -3.063 -6.666 1.00 95.88 94 HIS A O 1
ATOM 700 N N . ASN A 1 95 ? 3.543 -4.660 -8.216 1.00 96.00 95 ASN A N 1
ATOM 701 C CA . ASN A 1 95 ? 3.387 -5.816 -7.349 1.00 96.00 95 ASN A CA 1
ATOM 702 C C . ASN A 1 95 ? 4.616 -6.022 -6.455 1.00 96.00 95 ASN A C 1
ATOM 704 O O . ASN A 1 95 ? 5.440 -6.878 -6.736 1.00 96.00 95 ASN A O 1
ATOM 708 N N . THR A 1 96 ? 4.757 -5.243 -5.386 1.00 95.88 96 THR A N 1
ATOM 709 C CA . THR A 1 96 ? 5.838 -5.404 -4.399 1.00 95.88 96 THR A CA 1
ATOM 710 C C . THR A 1 96 ? 5.292 -5.561 -2.989 1.00 95.88 96 THR A C 1
ATOM 712 O O . THR A 1 96 ? 4.123 -5.268 -2.714 1.00 95.88 96 THR A O 1
ATOM 715 N N . ASP A 1 97 ? 6.144 -6.016 -2.075 1.00 96.94 97 ASP A N 1
ATOM 716 C CA . ASP A 1 97 ? 5.831 -6.079 -0.646 1.00 96.94 97 ASP A CA 1
ATOM 717 C C . ASP A 1 97 ? 5.434 -4.706 -0.088 1.00 96.94 97 ASP A C 1
ATOM 719 O O . ASP A 1 97 ? 4.410 -4.595 0.587 1.00 96.94 97 ASP A O 1
ATOM 723 N N . LEU A 1 98 ? 6.153 -3.644 -0.458 1.00 97.31 98 LEU A N 1
ATOM 724 C CA . LEU A 1 98 ? 5.813 -2.269 -0.105 1.00 97.31 98 LEU A CA 1
ATOM 725 C C . LEU A 1 98 ? 4.475 -1.825 -0.714 1.00 97.31 98 LEU A C 1
ATOM 727 O O . LEU A 1 98 ? 3.675 -1.185 -0.031 1.00 97.31 98 LEU A O 1
ATOM 731 N N . GLY A 1 99 ? 4.202 -2.188 -1.972 1.00 97.56 99 GLY A N 1
ATOM 732 C CA . GLY A 1 99 ? 2.928 -1.904 -2.638 1.00 97.56 99 GLY A CA 1
ATOM 733 C C . GLY A 1 99 ? 1.740 -2.478 -1.879 1.00 97.56 99 GLY A C 1
ATOM 734 O O . GLY A 1 99 ? 0.816 -1.752 -1.502 1.00 97.56 99 GLY A O 1
ATOM 735 N N . TYR A 1 100 ? 1.790 -3.772 -1.571 1.00 98.50 100 TYR A N 1
ATOM 736 C CA . TYR A 1 100 ? 0.745 -4.404 -0.773 1.00 98.50 100 TYR A CA 1
ATOM 737 C C . TYR A 1 100 ? 0.711 -3.909 0.672 1.00 98.50 100 TYR A C 1
ATOM 739 O O . TYR A 1 100 ? -0.372 -3.782 1.243 1.00 98.50 100 TYR A O 1
ATOM 747 N N . PHE A 1 101 ? 1.854 -3.566 1.265 1.00 98.56 101 PHE A N 1
ATOM 748 C CA . PHE A 1 101 ? 1.886 -2.970 2.595 1.00 98.56 101 PHE A CA 1
ATOM 749 C C . PHE A 1 101 ? 1.142 -1.633 2.633 1.00 98.56 101 PHE A C 1
ATOM 751 O O . PHE A 1 101 ? 0.348 -1.410 3.546 1.00 98.56 101 PHE A O 1
ATOM 758 N N . TYR A 1 102 ? 1.319 -0.770 1.630 1.00 98.62 102 TYR A N 1
ATOM 759 C CA . TYR A 1 102 ? 0.573 0.486 1.529 1.00 98.62 102 TYR A CA 1
ATOM 760 C C . TYR A 1 102 ? -0.931 0.275 1.339 1.00 98.62 102 TYR A C 1
ATOM 762 O O . TYR A 1 102 ? -1.708 0.983 1.981 1.00 98.62 102 TYR A O 1
ATOM 770 N N . LEU A 1 103 ? -1.362 -0.733 0.572 1.00 98.69 103 LEU A N 1
ATOM 771 C CA . LEU A 1 103 ? -2.783 -1.109 0.525 1.00 98.69 103 LEU A CA 1
ATOM 772 C C . LEU A 1 103 ? -3.296 -1.579 1.893 1.00 98.69 103 LEU A C 1
ATOM 774 O O . LEU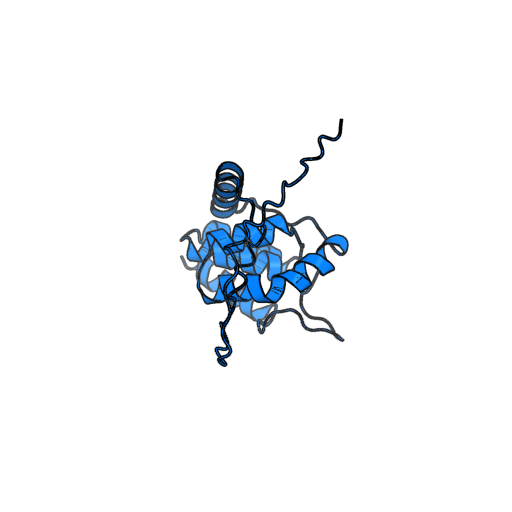 A 1 103 ? -4.386 -1.192 2.312 1.00 98.69 103 LEU A O 1
ATOM 778 N N . GLY A 1 104 ? -2.499 -2.357 2.629 1.00 98.69 104 GLY A N 1
ATOM 779 C CA . GLY A 1 104 ? -2.833 -2.773 3.991 1.00 98.69 104 GLY A CA 1
ATOM 780 C C . GLY A 1 104 ? -2.984 -1.590 4.946 1.00 98.69 104 GLY A C 1
ATOM 781 O O . GLY A 1 104 ? -3.990 -1.494 5.648 1.00 98.69 104 GLY A O 1
ATOM 782 N N . ARG A 1 105 ? -2.042 -0.640 4.911 1.00 98.69 105 ARG A N 1
ATOM 783 C CA . ARG A 1 105 ? -2.087 0.594 5.712 1.00 98.69 105 ARG A CA 1
ATOM 784 C C . ARG A 1 105 ? -3.295 1.454 5.371 1.00 98.69 105 ARG A C 1
ATOM 786 O O . ARG A 1 105 ? -3.948 1.952 6.284 1.00 98.69 105 ARG A O 1
ATOM 793 N N . ALA A 1 106 ? -3.610 1.596 4.086 1.00 98.69 106 ALA A N 1
ATOM 794 C CA . ALA A 1 106 ? -4.779 2.335 3.636 1.00 98.69 106 ALA A CA 1
ATOM 795 C C . ALA A 1 106 ? -6.084 1.691 4.133 1.00 98.69 106 ALA A C 1
ATOM 797 O O . ALA A 1 106 ? -6.921 2.369 4.727 1.00 98.69 106 ALA A O 1
ATOM 798 N N . ALA A 1 107 ? -6.244 0.375 3.959 1.00 98.69 107 ALA A N 1
ATOM 799 C CA . ALA A 1 107 ? -7.420 -0.349 4.443 1.00 98.69 107 ALA A CA 1
ATOM 800 C C . ALA A 1 107 ? -7.550 -0.276 5.977 1.00 98.69 107 ALA A C 1
ATOM 802 O O . ALA A 1 107 ? -8.639 -0.047 6.508 1.00 98.69 107 ALA A O 1
ATOM 803 N N . GLU A 1 108 ? -6.441 -0.411 6.707 1.00 98.44 108 GLU A N 1
ATOM 804 C CA . GLU A 1 108 ? -6.428 -0.293 8.165 1.00 98.44 108 GLU A CA 1
ATOM 805 C C . GLU A 1 108 ? -6.830 1.112 8.623 1.00 98.44 108 GLU A C 1
ATOM 807 O O . GLU A 1 108 ? -7.686 1.252 9.497 1.00 98.44 108 GLU A O 1
ATOM 812 N N . GLY A 1 109 ? -6.247 2.145 8.012 1.00 98.00 109 GLY A N 1
ATOM 813 C CA . GLY A 1 109 ? -6.540 3.544 8.304 1.00 98.00 109 GLY A CA 1
ATOM 814 C C . GLY A 1 109 ? -7.992 3.936 8.016 1.00 98.00 109 GLY A C 1
ATOM 815 O O . GLY A 1 109 ? -8.537 4.827 8.664 1.00 98.00 109 GLY A O 1
ATOM 816 N N . ARG A 1 110 ? -8.651 3.211 7.109 1.00 97.12 110 ARG A N 1
ATOM 817 C CA . ARG A 1 110 ? -10.085 3.328 6.810 1.00 97.12 110 ARG A CA 1
ATOM 818 C C . ARG A 1 110 ? -10.988 2.475 7.708 1.00 97.12 110 ARG A C 1
ATOM 820 O O . ARG A 1 110 ? -12.197 2.410 7.489 1.00 97.12 110 ARG A O 1
ATOM 827 N N . GLY A 1 111 ? -10.434 1.802 8.716 1.00 97.75 111 GLY A N 1
ATOM 828 C CA . GLY A 1 111 ? -11.206 0.972 9.642 1.00 97.75 111 GLY A CA 1
ATOM 829 C C . GLY A 1 111 ? -11.699 -0.335 9.018 1.00 97.75 111 GLY A C 1
ATOM 830 O O . GLY A 1 111 ? -12.789 -0.804 9.343 1.00 97.75 111 GLY A O 1
ATOM 831 N N . ARG A 1 112 ? -10.922 -0.923 8.100 1.00 98.44 112 ARG A N 1
ATOM 832 C CA . ARG A 1 112 ? -11.214 -2.210 7.446 1.00 98.44 112 ARG A CA 1
ATOM 833 C C . ARG A 1 112 ? -10.151 -3.252 7.823 1.00 98.44 112 ARG A C 1
ATOM 835 O O . ARG A 1 112 ? -9.350 -3.644 6.975 1.00 98.44 112 ARG A O 1
ATOM 842 N N . PRO A 1 113 ? -10.105 -3.719 9.087 1.00 98.19 113 PRO A N 1
ATOM 843 C CA . PRO A 1 113 ? -9.027 -4.589 9.570 1.00 98.19 113 PRO A CA 1
ATOM 844 C C . PRO A 1 113 ? -8.951 -5.929 8.825 1.00 98.19 113 PRO A C 1
ATOM 846 O O . PRO A 1 113 ? -7.857 -6.403 8.526 1.00 98.19 113 PRO A O 1
ATOM 849 N N . GLN A 1 114 ? -10.095 -6.508 8.444 1.00 98.25 114 GLN A N 1
ATOM 850 C CA . GLN A 1 114 ? -10.129 -7.760 7.679 1.00 98.25 114 GLN A CA 1
ATOM 851 C C . GLN A 1 114 ? -9.520 -7.597 6.277 1.00 98.25 114 GLN A C 1
ATOM 853 O O . GLN A 1 114 ? -8.725 -8.434 5.850 1.00 98.25 114 GLN A O 1
ATOM 858 N N . ALA A 1 115 ? -9.834 -6.497 5.584 1.00 98.50 115 ALA A N 1
ATOM 859 C CA . ALA A 1 115 ? -9.238 -6.177 4.289 1.00 98.50 115 ALA A CA 1
ATOM 860 C C . ALA A 1 115 ? -7.739 -5.867 4.418 1.00 98.50 115 ALA A C 1
ATOM 862 O O . ALA A 1 115 ? -6.933 -6.371 3.639 1.00 98.50 115 ALA A O 1
ATOM 863 N N . ALA A 1 116 ? -7.343 -5.114 5.449 1.00 98.81 116 ALA A N 1
ATOM 864 C CA . ALA A 1 116 ? -5.939 -4.835 5.736 1.00 98.81 116 ALA A CA 1
ATOM 865 C C . ALA A 1 116 ? -5.125 -6.122 5.931 1.00 98.81 116 ALA A C 1
ATOM 867 O O . ALA A 1 116 ? -4.052 -6.273 5.348 1.00 98.81 116 ALA A O 1
ATOM 868 N N . ALA A 1 117 ? -5.667 -7.086 6.683 1.00 98.81 117 ALA A N 1
ATOM 869 C CA . ALA A 1 117 ? -5.027 -8.378 6.908 1.00 98.81 117 ALA A CA 1
ATOM 870 C C . ALA A 1 117 ? -4.767 -9.141 5.599 1.00 98.81 117 ALA A C 1
ATOM 872 O O . ALA A 1 117 ? -3.728 -9.785 5.460 1.00 98.81 117 ALA A O 1
ATOM 873 N N . VAL A 1 118 ? -5.681 -9.065 4.625 1.00 98.69 118 VAL A N 1
ATOM 874 C CA . VAL A 1 118 ? -5.487 -9.666 3.296 1.00 98.69 118 VAL A CA 1
ATOM 875 C C . VAL A 1 118 ? -4.270 -9.056 2.598 1.00 98.69 118 VAL A C 1
ATOM 877 O O . VAL A 1 118 ? -3.399 -9.792 2.136 1.00 98.69 118 VAL A O 1
ATOM 880 N N . PHE A 1 119 ? -4.158 -7.729 2.577 1.00 98.81 119 PHE A N 1
ATOM 881 C CA . PHE A 1 119 ? -3.039 -7.055 1.919 1.00 98.81 119 PHE A CA 1
ATOM 882 C C . PHE A 1 119 ? -1.703 -7.264 2.634 1.00 98.81 119 PHE A C 1
ATOM 884 O O . PHE A 1 119 ? -0.702 -7.514 1.969 1.00 98.81 119 PHE A O 1
ATOM 891 N N . TYR A 1 120 ? -1.668 -7.265 3.968 1.00 98.75 120 TYR A N 1
ATOM 892 C CA . TYR A 1 120 ? -0.433 -7.588 4.689 1.00 98.75 120 TYR A CA 1
ATOM 893 C C . TYR A 1 120 ? 0.036 -9.019 4.419 1.00 98.75 120 TYR A C 1
ATOM 895 O O . TYR A 1 120 ? 1.232 -9.247 4.261 1.00 98.75 120 TYR A O 1
ATOM 903 N N . ARG A 1 121 ? -0.882 -9.983 4.271 1.00 98.62 121 ARG A N 1
ATOM 904 C CA . ARG A 1 121 ? -0.511 -11.339 3.838 1.00 98.62 121 ARG A CA 1
ATOM 905 C C . ARG A 1 121 ? 0.077 -11.348 2.428 1.00 98.62 121 ARG A C 1
ATOM 907 O O . ARG A 1 121 ? 1.048 -12.063 2.206 1.00 98.62 121 ARG A O 1
ATOM 914 N N . PHE A 1 122 ? -0.441 -10.546 1.495 1.00 98.31 122 PHE A N 1
ATOM 915 C CA . PHE A 1 122 ? 0.186 -10.417 0.174 1.00 98.31 122 PHE A CA 1
ATOM 916 C C . PHE A 1 122 ? 1.568 -9.770 0.233 1.00 98.31 122 PHE A C 1
ATOM 918 O O . PHE A 1 122 ? 2.467 -10.238 -0.459 1.00 98.31 122 PHE A O 1
ATOM 925 N N . ALA A 1 123 ? 1.771 -8.767 1.089 1.00 98.12 123 ALA A N 1
ATOM 926 C CA . ALA A 1 123 ? 3.089 -8.170 1.295 1.00 98.12 123 ALA A CA 1
ATOM 927 C C . ALA A 1 123 ? 4.119 -9.201 1.791 1.00 98.12 123 ALA A C 1
ATOM 929 O O . ALA A 1 123 ? 5.264 -9.214 1.346 1.00 98.12 123 ALA A O 1
ATOM 930 N N . LEU A 1 124 ? 3.698 -10.114 2.671 1.00 98.06 124 LEU A N 1
ATOM 931 C CA . LEU A 1 124 ? 4.546 -11.208 3.150 1.00 98.06 124 LEU A CA 1
ATOM 932 C C . LEU A 1 124 ? 4.787 -12.278 2.073 1.00 98.06 124 LEU A C 1
ATOM 934 O O . LEU A 1 124 ? 5.894 -12.802 1.968 1.00 98.06 124 LEU A O 1
ATOM 938 N N . ALA A 1 125 ? 3.769 -12.584 1.265 1.00 97.25 125 ALA A N 1
ATOM 939 C CA . ALA A 1 125 ? 3.807 -13.666 0.281 1.00 97.25 125 ALA A CA 1
ATOM 940 C C . ALA A 1 125 ? 4.460 -13.291 -1.060 1.00 97.25 125 ALA A C 1
ATOM 942 O O . ALA A 1 125 ? 4.926 -14.180 -1.771 1.00 97.25 125 ALA A O 1
ATOM 943 N N . THR A 1 126 ? 4.479 -12.011 -1.440 1.00 94.31 126 THR A N 1
ATOM 944 C CA . THR A 1 126 ? 5.027 -11.592 -2.738 1.00 94.31 126 THR A CA 1
ATOM 945 C C . THR A 1 126 ? 6.539 -11.793 -2.807 1.00 94.31 126 THR A C 1
ATOM 947 O O . THR A 1 126 ? 7.263 -11.589 -1.829 1.00 94.31 126 THR A O 1
ATOM 950 N N . THR A 1 127 ? 7.030 -12.201 -3.974 1.00 92.88 127 THR A N 1
ATOM 951 C CA . THR A 1 127 ? 8.456 -12.453 -4.223 1.00 92.88 127 THR A CA 1
ATOM 952 C C . THR A 1 127 ? 9.219 -11.190 -4.597 1.00 92.88 127 THR A C 1
ATOM 954 O O . THR A 1 127 ? 10.434 -11.145 -4.434 1.00 92.88 127 THR A O 1
ATOM 957 N N . ALA A 1 128 ? 8.526 -10.169 -5.100 1.00 91.94 128 ALA A N 1
ATOM 958 C CA . ALA A 1 128 ? 9.129 -8.895 -5.455 1.00 91.94 128 ALA A CA 1
ATOM 959 C C . ALA A 1 128 ? 9.283 -8.028 -4.199 1.00 91.94 128 ALA A C 1
ATOM 961 O O . ALA A 1 128 ? 8.301 -7.561 -3.614 1.00 91.94 128 ALA A O 1
ATOM 962 N N . LYS A 1 129 ? 10.534 -7.852 -3.775 1.00 93.12 129 LYS A N 1
ATOM 963 C CA . LYS A 1 129 ? 10.900 -7.119 -2.564 1.00 93.12 129 LYS A CA 1
ATOM 964 C C . LYS A 1 129 ? 11.291 -5.682 -2.885 1.00 93.12 129 LYS A C 1
ATOM 966 O O . LYS A 1 129 ? 11.871 -5.405 -3.935 1.00 93.12 129 LYS A O 1
ATOM 971 N N . CYS A 1 130 ? 10.949 -4.764 -1.989 1.00 92.12 130 CYS A N 1
ATOM 972 C CA . CYS A 1 130 ? 11.417 -3.384 -2.033 1.00 92.12 130 CYS A CA 1
ATOM 973 C C . CYS A 1 130 ? 12.881 -3.265 -1.602 1.00 92.12 130 CYS A C 1
ATOM 975 O O . CYS A 1 130 ? 13.535 -2.277 -1.961 1.00 92.12 130 CYS A O 1
ATOM 977 N N . ASP A 1 131 ? 13.372 -4.246 -0.841 1.00 86.94 131 ASP A N 1
ATOM 978 C CA . ASP A 1 131 ? 14.766 -4.341 -0.456 1.00 86.94 131 ASP A CA 1
ATOM 979 C C . ASP A 1 131 ? 15.588 -4.943 -1.597 1.00 86.94 131 ASP A C 1
ATOM 981 O O . ASP A 1 131 ? 15.101 -5.626 -2.501 1.00 86.94 131 ASP A O 1
ATOM 985 N N . GLY A 1 132 ? 16.868 -4.613 -1.601 1.00 79.25 132 GLY A N 1
ATOM 986 C CA . GLY A 1 132 ? 17.783 -5.106 -2.605 1.00 79.25 132 GLY A CA 1
ATOM 987 C C . GLY A 1 132 ? 19.206 -4.911 -2.135 1.00 79.25 132 GLY A C 1
ATOM 988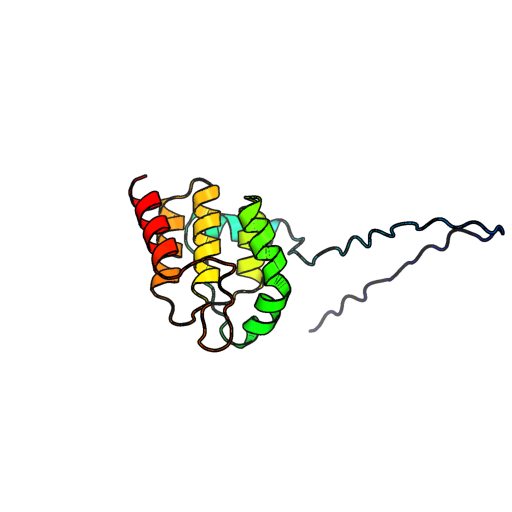 O O . GLY A 1 132 ? 19.524 -3.926 -1.474 1.00 79.25 132 GLY A O 1
ATOM 989 N N . LEU A 1 133 ? 20.084 -5.833 -2.529 1.00 75.06 133 LEU A N 1
ATOM 990 C CA . LEU A 1 133 ? 21.494 -5.821 -2.130 1.00 75.06 133 LEU A CA 1
ATOM 991 C C . LEU A 1 133 ? 22.214 -4.514 -2.518 1.00 75.06 133 LEU A C 1
ATOM 993 O O . LEU A 1 133 ? 23.177 -4.115 -1.874 1.00 75.06 133 LEU A O 1
ATOM 997 N N . ILE A 1 134 ? 21.752 -3.871 -3.597 1.00 75.00 134 ILE A N 1
ATOM 998 C CA . ILE A 1 134 ? 22.365 -2.673 -4.189 1.00 75.00 134 ILE A CA 1
ATOM 999 C C . ILE A 1 134 ? 21.491 -1.428 -3.975 1.00 75.00 134 ILE A C 1
ATOM 1001 O O . ILE A 1 134 ? 22.010 -0.320 -3.863 1.00 75.00 134 ILE A O 1
ATOM 1005 N N . PHE A 1 135 ? 20.167 -1.586 -3.912 1.00 77.81 135 PHE A N 1
ATOM 1006 C CA . PHE A 1 135 ? 19.233 -0.468 -3.806 1.00 77.81 135 PHE A CA 1
ATOM 1007 C C . PHE A 1 135 ? 18.093 -0.815 -2.854 1.00 77.81 135 PHE A C 1
ATOM 1009 O O . PHE A 1 135 ? 17.268 -1.665 -3.175 1.00 77.81 135 PHE A O 1
ATOM 1016 N N . ASP A 1 136 ? 18.017 -0.102 -1.731 1.00 86.38 136 ASP A N 1
ATOM 1017 C CA . ASP A 1 136 ? 16.863 -0.142 -0.837 1.00 86.38 136 ASP A CA 1
ATOM 1018 C C . ASP A 1 136 ? 15.800 0.877 -1.277 1.00 86.38 136 ASP A C 1
ATOM 1020 O O . ASP A 1 136 ? 16.058 2.077 -1.471 1.00 86.38 136 ASP A O 1
ATOM 1024 N N . SER A 1 137 ? 14.578 0.384 -1.460 1.00 87.94 137 SER A N 1
ATOM 1025 C CA . SER A 1 137 ? 13.422 1.194 -1.816 1.00 87.94 137 SER A CA 1
ATOM 1026 C C . SER A 1 137 ? 12.242 1.057 -0.859 1.00 87.94 137 SER A C 1
ATOM 1028 O O . SER A 1 137 ? 11.167 1.562 -1.175 1.00 87.94 137 SER A O 1
ATOM 1030 N N . CYS A 1 138 ? 12.454 0.481 0.327 1.00 92.56 138 CYS A N 1
ATOM 1031 C CA . CYS A 1 138 ? 11.406 0.217 1.315 1.00 92.56 138 CYS A CA 1
ATOM 1032 C C . CYS A 1 138 ? 10.920 1.442 2.101 1.00 92.56 138 CYS A C 1
ATOM 1034 O O . CYS A 1 138 ? 10.120 1.309 3.021 1.00 92.56 138 CYS A O 1
ATOM 1036 N N . ASP A 1 139 ? 11.391 2.646 1.767 1.00 88.31 139 ASP A N 1
ATOM 1037 C CA . ASP A 1 139 ? 10.967 3.891 2.423 1.00 88.31 139 ASP A CA 1
ATOM 1038 C C . ASP A 1 139 ? 11.174 3.899 3.949 1.00 88.31 139 ASP A C 1
ATOM 1040 O O . ASP A 1 139 ? 10.429 4.537 4.688 1.00 88.31 139 ASP A O 1
ATOM 1044 N N . GLY A 1 140 ? 12.225 3.216 4.417 1.00 90.38 140 GLY A N 1
ATOM 1045 C CA . GLY A 1 140 ? 12.564 3.107 5.838 1.00 90.38 140 GLY A CA 1
ATOM 1046 C C . GLY A 1 140 ? 11.779 2.033 6.596 1.00 90.38 140 GLY A C 1
ATOM 1047 O O . GLY A 1 140 ? 12.008 1.857 7.792 1.00 90.38 140 GLY A O 1
ATOM 1048 N N . LEU A 1 141 ? 10.885 1.305 5.921 1.00 94.56 141 LEU A N 1
ATOM 1049 C CA . LEU A 1 141 ? 10.222 0.124 6.468 1.00 94.56 141 LEU A CA 1
ATOM 1050 C C . LEU A 1 141 ? 11.147 -1.092 6.401 1.00 94.56 141 LEU A C 1
ATOM 1052 O O . LEU A 1 141 ? 11.959 -1.236 5.488 1.00 94.56 141 LEU A O 1
ATOM 1056 N N . ARG A 1 142 ? 10.998 -1.988 7.372 1.00 94.94 142 ARG A N 1
ATOM 1057 C CA . ARG A 1 142 ? 11.775 -3.220 7.509 1.00 94.94 142 ARG A CA 1
ATOM 1058 C C . ARG A 1 142 ? 10.876 -4.413 7.228 1.00 94.94 142 ARG A C 1
ATOM 1060 O O . ARG A 1 142 ? 10.068 -4.808 8.071 1.00 94.94 142 ARG A O 1
ATOM 1067 N N . PHE A 1 143 ? 11.032 -5.010 6.056 1.00 94.62 143 PHE A N 1
ATOM 1068 C CA . PHE A 1 143 ? 10.332 -6.241 5.700 1.00 94.62 143 PHE A CA 1
ATOM 1069 C C . PHE A 1 143 ? 11.161 -7.475 6.097 1.00 94.62 143 PHE A C 1
ATOM 1071 O O . PHE A 1 143 ? 12.387 -7.427 6.017 1.00 94.62 143 PHE A O 1
ATOM 1078 N N . PRO A 1 144 ? 10.528 -8.570 6.571 1.00 96.38 144 PRO A N 1
ATOM 1079 C CA . PRO A 1 144 ? 9.081 -8.759 6.760 1.00 96.38 144 PRO A CA 1
ATOM 1080 C C . PRO A 1 144 ? 8.522 -8.200 8.085 1.00 96.38 144 PRO A C 1
ATOM 1082 O O . PRO A 1 144 ? 7.304 -8.122 8.240 1.00 96.38 144 PRO A O 1
ATOM 1085 N N . ALA A 1 145 ? 9.380 -7.785 9.022 1.00 97.75 145 ALA A N 1
ATOM 1086 C CA . ALA A 1 145 ? 9.005 -7.488 10.409 1.00 97.75 145 ALA A CA 1
ATOM 1087 C C . ALA A 1 145 ? 7.856 -6.471 10.562 1.00 97.75 145 ALA A C 1
ATOM 1089 O O . ALA A 1 145 ? 6.927 -6.691 11.340 1.00 97.75 145 ALA A O 1
ATOM 1090 N N . ASP A 1 146 ?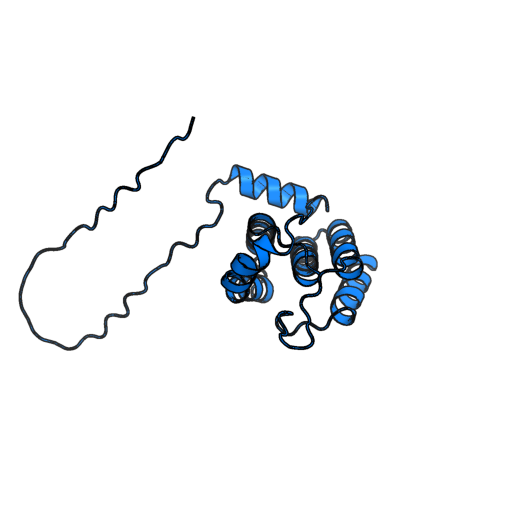 7.879 -5.365 9.815 1.00 98.06 146 ASP A N 1
ATOM 1091 C CA . ASP A 1 146 ? 6.855 -4.323 9.931 1.00 98.06 146 ASP A CA 1
ATOM 1092 C C . ASP A 1 146 ? 5.499 -4.783 9.355 1.00 98.06 146 ASP A C 1
ATOM 1094 O O . ASP A 1 146 ? 4.444 -4.399 9.870 1.00 98.06 146 ASP A O 1
ATOM 1098 N N . ALA A 1 147 ? 5.503 -5.653 8.337 1.00 98.31 147 ALA A N 1
ATOM 1099 C CA . ALA A 1 147 ? 4.290 -6.259 7.787 1.00 98.31 147 ALA A CA 1
ATOM 1100 C C . ALA A 1 147 ? 3.691 -7.309 8.735 1.00 98.31 147 ALA A C 1
ATOM 1102 O O . ALA A 1 147 ? 2.475 -7.332 8.926 1.00 98.31 147 ALA A O 1
ATOM 1103 N N . GLU A 1 148 ? 4.523 -8.128 9.383 1.00 98.56 148 GLU A N 1
ATOM 1104 C CA . GLU A 1 148 ? 4.083 -9.081 10.412 1.00 98.56 148 GLU A CA 1
ATOM 1105 C C . GLU A 1 148 ? 3.471 -8.357 11.613 1.00 98.56 148 GLU A C 1
ATOM 1107 O O . GLU A 1 148 ? 2.371 -8.695 12.055 1.00 98.56 148 GLU A O 1
ATOM 1112 N N . ALA A 1 149 ? 4.133 -7.302 12.096 1.00 98.56 149 ALA A N 1
ATOM 1113 C CA . ALA A 1 149 ? 3.623 -6.474 13.182 1.00 98.56 149 ALA A CA 1
ATOM 1114 C C . ALA A 1 149 ? 2.289 -5.805 12.813 1.00 98.56 149 ALA A C 1
ATOM 1116 O O . ALA A 1 149 ? 1.377 -5.714 13.640 1.00 98.56 149 ALA A O 1
ATOM 1117 N N . ALA A 1 150 ? 2.147 -5.346 11.566 1.00 98.38 150 ALA A N 1
ATOM 1118 C CA . ALA A 1 150 ? 0.898 -4.782 11.075 1.00 98.38 150 ALA A CA 1
ATOM 1119 C C . ALA A 1 150 ? -0.224 -5.822 10.985 1.00 98.38 150 ALA A C 1
ATOM 1121 O O . ALA A 1 150 ? -1.329 -5.559 11.462 1.00 98.38 150 ALA A O 1
ATOM 1122 N N . LEU A 1 151 ? 0.069 -7.014 10.462 1.00 98.62 151 LEU A N 1
ATOM 1123 C CA . LEU A 1 151 ? -0.879 -8.121 10.397 1.00 98.62 151 LEU A CA 1
ATOM 1124 C C . LEU A 1 151 ? -1.351 -8.546 11.792 1.00 98.62 151 LEU A C 1
ATOM 1126 O O . LEU A 1 151 ? -2.553 -8.679 12.011 1.00 98.62 151 LEU A O 1
ATOM 1130 N N . ALA A 1 152 ? -0.430 -8.705 12.744 1.00 98.38 152 ALA A N 1
ATOM 1131 C CA . ALA A 1 152 ? -0.763 -9.051 14.124 1.00 98.38 152 ALA A CA 1
ATOM 1132 C C . ALA A 1 152 ? -1.677 -7.997 14.772 1.00 98.38 152 ALA A C 1
ATOM 1134 O O . ALA A 1 152 ? -2.667 -8.341 15.416 1.00 98.38 152 ALA A O 1
ATOM 1135 N N . ARG A 1 153 ? -1.396 -6.707 14.541 1.00 97.81 153 ARG A N 1
ATOM 1136 C CA . ARG A 1 153 ? -2.200 -5.595 15.068 1.00 97.81 153 ARG A CA 1
ATOM 1137 C C . ARG A 1 153 ? -3.638 -5.599 14.551 1.00 97.81 153 ARG A C 1
ATOM 1139 O O . ARG A 1 153 ? -4.544 -5.292 15.323 1.00 97.81 153 ARG A O 1
ATOM 1146 N N . VAL A 1 154 ? -3.863 -5.905 13.271 1.00 98.12 154 VAL A N 1
ATOM 1147 C CA . VAL A 1 154 ? -5.223 -5.932 12.699 1.00 98.12 154 VAL A CA 1
ATOM 1148 C C . VAL A 1 154 ? -5.952 -7.249 12.940 1.00 98.12 154 VAL A C 1
ATOM 1150 O O . VAL A 1 154 ? -7.174 -7.249 12.953 1.00 98.12 154 VAL A O 1
ATOM 1153 N N . ALA A 1 155 ? -5.233 -8.352 13.167 1.00 93.81 155 ALA A N 1
ATOM 1154 C CA . ALA A 1 155 ? -5.831 -9.641 13.519 1.00 93.81 155 ALA A CA 1
ATOM 1155 C C . ALA A 1 155 ? -6.419 -9.666 14.941 1.00 93.81 155 ALA A C 1
ATOM 1157 O O . ALA A 1 155 ? -7.253 -10.513 15.241 1.00 93.81 155 ALA A O 1
ATOM 1158 N N . ALA A 1 156 ? -5.991 -8.746 15.808 1.00 89.31 156 ALA A N 1
ATOM 1159 C CA . ALA A 1 156 ? -6.507 -8.588 17.165 1.00 89.31 156 ALA A CA 1
ATOM 1160 C C . ALA A 1 156 ? -7.754 -7.679 17.264 1.00 89.31 156 ALA A C 1
ATOM 1162 O O . ALA A 1 156 ? -8.177 -7.365 18.376 1.00 89.31 156 ALA A O 1
ATOM 1163 N N . ARG A 1 157 ? -8.301 -7.211 16.132 1.00 85.06 157 ARG A N 1
ATOM 1164 C CA . ARG A 1 157 ? -9.467 -6.314 16.045 1.00 85.06 157 ARG A CA 1
ATOM 1165 C C . ARG A 1 157 ? -10.673 -7.037 15.464 1.00 85.06 157 ARG A C 1
ATOM 1167 O O . ARG A 1 157 ? -11.786 -6.743 15.944 1.00 85.06 157 ARG A O 1
#

Secondary structure (DSSP, 8-state):
------------PPPP----------------------HHHHHHHHHHHHTT-----B-GGGHHHHHHHHHHHHHHHHHT-HHHHHHHHHHH-B-SHHHHHHHHHHHHHTT-HHHHHHHHHHHHH-S--S--SS---STT--TTHHHHHHHHHHHT-

Sequence (157 aa):
MSNGSTVKLTCRPGGTALLVALALALGACATERAGTDDPIEQHQITAELDNGRLRLTCELVCSGSWRAARKVLRGLHEQGLWSELAVEVVRIGHNTDLGYFYLGRAAEGRGRPQAAAVFYRFALATTAKCDGLIFDSCDGLRFPADAEAALARVAAR

pLDDT: mean 83.28, std 21.06, range [35.16, 98.81]